Protein AF-A0A5T9L205-F1 (afdb_monomer)

Radius of gyration: 16.31 Å; Cα contacts (8 Å, |Δi|>4): 224; chains: 1; bounding box: 33×30×45 Å

Structure (mmCIF, N/CA/C/O backbone):
data_AF-A0A5T9L205-F1
#
_entry.id   AF-A0A5T9L205-F1
#
loop_
_atom_site.group_PDB
_atom_site.id
_atom_site.type_symbol
_atom_site.label_atom_id
_atom_site.label_alt_id
_atom_site.label_comp_id
_atom_site.label_asym_id
_atom_site.label_entity_id
_atom_site.label_seq_id
_atom_site.pdbx_PDB_ins_code
_atom_site.Cartn_x
_atom_site.Cartn_y
_atom_site.Cartn_z
_atom_site.occupancy
_atom_site.B_iso_or_equiv
_atom_site.auth_seq_id
_atom_site.auth_comp_id
_atom_site.auth_asym_id
_atom_site.auth_atom_id
_atom_site.pdbx_PDB_model_num
ATOM 1 N N . MET A 1 1 ? -19.510 1.611 5.833 1.00 77.81 1 MET A N 1
ATOM 2 C CA . MET A 1 1 ? -19.051 0.731 4.725 1.00 77.81 1 MET A CA 1
ATOM 3 C C . MET A 1 1 ? -17.568 0.470 4.930 1.00 77.81 1 MET A C 1
ATOM 5 O O . MET A 1 1 ? -16.893 1.410 5.336 1.00 77.81 1 MET A O 1
ATOM 9 N N . LYS A 1 2 ? -17.066 -0.758 4.734 1.00 90.94 2 LYS A N 1
ATOM 10 C CA . LYS A 1 2 ? -15.633 -1.040 4.953 1.00 90.94 2 LYS A CA 1
ATOM 11 C C . LYS A 1 2 ? -14.796 -0.377 3.862 1.00 90.94 2 LYS A C 1
ATOM 13 O O . LYS A 1 2 ? -15.313 -0.126 2.775 1.00 90.94 2 LYS A O 1
ATOM 18 N N . ARG A 1 3 ? -13.530 -0.070 4.126 1.00 91.56 3 ARG A N 1
ATOM 19 C CA . ARG A 1 3 ? -12.650 0.626 3.172 1.00 91.56 3 ARG A CA 1
ATOM 20 C C . ARG A 1 3 ? -11.502 -0.265 2.727 1.00 91.56 3 ARG A C 1
ATOM 22 O O . ARG A 1 3 ? -10.792 -0.832 3.551 1.00 91.56 3 ARG A O 1
ATOM 29 N N . GLY A 1 4 ? -11.316 -0.369 1.417 1.00 95.19 4 GLY A N 1
ATOM 30 C CA . GLY A 1 4 ? -10.239 -1.130 0.799 1.00 95.19 4 GLY A CA 1
ATOM 31 C C . GLY A 1 4 ? -9.375 -0.243 -0.093 1.00 95.19 4 GLY A C 1
ATOM 32 O O . GLY A 1 4 ? -9.890 0.658 -0.753 1.00 95.19 4 GLY A O 1
ATOM 33 N N . VAL A 1 5 ? -8.068 -0.481 -0.119 1.00 95.31 5 VAL A N 1
ATOM 34 C CA . VAL A 1 5 ? -7.142 0.190 -1.041 1.00 95.31 5 VAL A CA 1
ATOM 35 C C . VAL A 1 5 ? -6.366 -0.828 -1.853 1.00 95.31 5 VAL A C 1
ATOM 37 O O . VAL A 1 5 ? -5.884 -1.827 -1.319 1.00 95.31 5 VAL A O 1
ATOM 40 N N . VAL A 1 6 ? -6.223 -0.548 -3.146 1.00 96.19 6 VAL A N 1
ATOM 41 C CA . VAL A 1 6 ? -5.261 -1.219 -4.019 1.00 96.19 6 VAL A CA 1
ATOM 42 C C . VAL A 1 6 ? -4.144 -0.231 -4.332 1.00 96.19 6 VAL A C 1
ATOM 44 O O . VAL A 1 6 ? -4.345 0.710 -5.099 1.00 96.19 6 VAL A O 1
ATOM 47 N N . ALA A 1 7 ? -2.971 -0.423 -3.734 1.00 94.31 7 ALA A N 1
ATOM 48 C CA . ALA A 1 7 ? -1.839 0.491 -3.862 1.00 94.31 7 ALA A CA 1
ATOM 49 C C . ALA A 1 7 ? -0.714 -0.095 -4.728 1.00 94.31 7 ALA A C 1
ATOM 51 O O . ALA A 1 7 ? -0.459 -1.300 -4.715 1.00 94.31 7 ALA A O 1
ATOM 52 N N . SER A 1 8 ? -0.016 0.759 -5.478 1.00 92.25 8 SER A N 1
ATOM 53 C CA . SER A 1 8 ? 1.208 0.363 -6.182 1.00 92.25 8 SER A CA 1
ATOM 54 C C . SER A 1 8 ? 2.375 0.269 -5.188 1.00 92.25 8 SER A C 1
ATOM 56 O O . SER A 1 8 ? 2.496 1.138 -4.327 1.00 92.25 8 SER A O 1
ATOM 58 N N . PRO A 1 9 ? 3.278 -0.723 -5.306 1.00 93.00 9 PRO A N 1
ATOM 59 C CA . PRO A 1 9 ? 4.441 -0.830 -4.421 1.00 93.00 9 PRO A CA 1
ATOM 60 C C . PRO A 1 9 ? 5.511 0.232 -4.713 1.00 93.00 9 PRO A C 1
ATOM 62 O O . PRO A 1 9 ? 6.331 0.539 -3.847 1.00 93.00 9 PRO A O 1
ATOM 65 N N . ILE A 1 10 ? 5.518 0.770 -5.937 1.00 90.38 10 ILE A N 1
ATOM 66 C CA . ILE A 1 10 ? 6.511 1.716 -6.441 1.00 90.38 10 ILE A CA 1
ATOM 67 C C . ILE A 1 10 ? 5.873 2.795 -7.313 1.00 90.38 10 ILE A C 1
ATOM 69 O O . ILE A 1 10 ? 4.838 2.570 -7.941 1.00 90.38 10 ILE A O 1
ATOM 73 N N . ASN A 1 11 ? 6.540 3.944 -7.379 1.00 87.88 11 ASN A N 1
ATOM 74 C CA . ASN A 1 11 ? 6.295 4.972 -8.380 1.00 87.88 11 ASN A CA 1
ATOM 75 C C . ASN A 1 11 ? 7.052 4.612 -9.665 1.00 87.88 11 ASN A C 1
ATOM 77 O O . ASN A 1 11 ? 8.269 4.391 -9.637 1.00 87.88 11 ASN A O 1
ATOM 81 N N . ILE A 1 12 ? 6.323 4.548 -10.777 1.00 85.62 12 ILE A N 1
ATOM 82 C CA . ILE A 1 12 ? 6.848 4.174 -12.085 1.00 85.62 12 ILE A CA 1
ATOM 83 C C . ILE A 1 12 ? 6.807 5.393 -13.000 1.00 85.62 12 ILE A C 1
ATOM 85 O O . ILE A 1 12 ? 5.754 5.986 -13.214 1.00 85.62 12 ILE A O 1
ATOM 89 N N . GLN A 1 13 ? 7.945 5.720 -13.607 1.00 84.50 13 GLN A N 1
ATOM 90 C CA . GLN A 1 13 ? 8.037 6.766 -14.615 1.00 84.50 13 GLN A CA 1
ATOM 91 C C . GLN A 1 13 ? 8.566 6.193 -15.928 1.00 84.50 13 GLN A C 1
ATOM 93 O O . GLN A 1 13 ? 9.656 5.620 -15.970 1.00 84.50 13 GLN A O 1
ATOM 98 N N . LEU A 1 14 ? 7.803 6.384 -17.004 1.00 81.94 14 LEU A N 1
ATOM 99 C CA . LEU A 1 14 ? 8.244 6.070 -18.361 1.00 81.94 14 LEU A CA 1
ATOM 100 C C . LEU A 1 14 ? 9.388 7.001 -18.776 1.00 81.94 14 LEU A C 1
ATOM 102 O O . LEU A 1 14 ? 9.370 8.196 -18.475 1.00 81.94 14 LEU A O 1
ATOM 106 N N . ILE A 1 15 ? 10.381 6.443 -19.463 1.00 83.88 15 ILE A N 1
ATOM 107 C CA . ILE A 1 15 ? 11.491 7.202 -20.040 1.00 83.88 15 ILE A CA 1
ATOM 108 C C . ILE A 1 15 ? 11.176 7.427 -21.522 1.00 83.88 15 ILE A C 1
ATOM 110 O O . ILE A 1 15 ? 10.822 6.485 -22.226 1.00 83.88 15 ILE A O 1
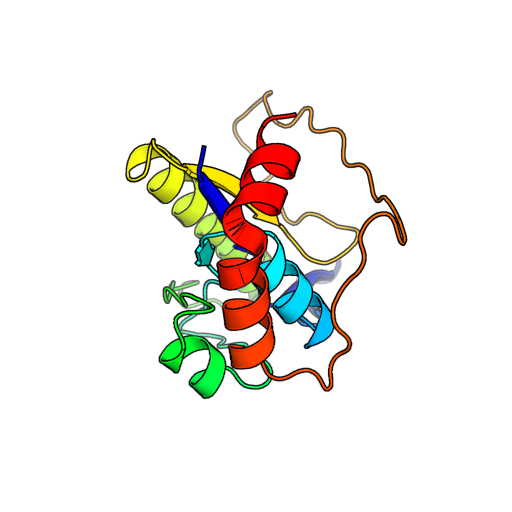ATOM 114 N N . GLU A 1 16 ? 11.318 8.663 -22.009 1.00 78.06 16 GLU A N 1
ATOM 115 C CA . GLU A 1 16 ? 10.989 9.036 -23.398 1.00 78.06 16 GLU A CA 1
ATOM 116 C C . GLU A 1 16 ? 11.748 8.206 -24.446 1.00 78.06 16 GLU A C 1
ATOM 118 O O . GLU A 1 16 ? 11.220 7.907 -25.512 1.00 78.06 16 GLU A O 1
ATOM 123 N N . THR A 1 17 ? 12.974 7.786 -24.128 1.00 80.00 17 THR A N 1
ATOM 124 C CA . THR A 1 17 ? 13.824 6.955 -24.994 1.00 80.00 17 THR A CA 1
ATOM 125 C C . THR A 1 17 ? 13.491 5.459 -24.942 1.00 80.00 17 THR A C 1
ATOM 127 O O . THR A 1 17 ? 14.202 4.663 -25.550 1.00 80.00 17 THR A O 1
ATOM 130 N N . GLY A 1 18 ? 12.445 5.066 -24.212 1.00 76.94 18 GLY A N 1
ATOM 131 C CA . GLY A 1 18 ? 12.066 3.676 -23.968 1.00 76.94 18 GLY A CA 1
ATOM 132 C C . GLY A 1 18 ? 12.478 3.173 -22.581 1.00 76.94 18 GLY A C 1
ATOM 133 O O . GLY A 1 18 ? 13.437 3.655 -21.976 1.00 76.94 18 GLY A O 1
ATOM 134 N N . GLY A 1 19 ? 11.727 2.189 -22.080 1.00 82.50 19 GLY A N 1
ATOM 135 C CA . GLY A 1 19 ? 11.887 1.628 -20.739 1.00 82.50 19 GLY A CA 1
ATOM 136 C C . GLY A 1 19 ? 11.236 2.471 -19.638 1.00 82.50 19 GLY A C 1
ATOM 137 O O . GLY A 1 19 ? 10.431 3.375 -19.884 1.00 82.50 19 GLY A O 1
ATOM 138 N N . PHE A 1 20 ? 11.575 2.156 -18.389 1.00 85.62 20 PHE A N 1
ATOM 139 C CA . PHE A 1 20 ? 11.037 2.838 -17.217 1.00 85.62 20 PHE A CA 1
ATOM 140 C C . PHE A 1 20 ? 12.087 2.995 -16.124 1.00 85.62 20 PHE A C 1
ATOM 142 O O . PHE A 1 20 ? 13.062 2.249 -16.054 1.00 85.62 20 PHE A O 1
ATOM 149 N N . ARG A 1 21 ? 11.855 3.957 -15.234 1.00 87.25 21 ARG A N 1
ATOM 150 C CA . ARG A 1 21 ? 12.591 4.101 -13.980 1.00 87.25 21 ARG A CA 1
ATOM 151 C C . ARG A 1 21 ? 11.637 4.094 -12.801 1.00 87.25 21 ARG A C 1
ATOM 153 O O . ARG A 1 21 ? 10.488 4.518 -12.909 1.00 87.25 21 ARG A O 1
ATOM 160 N N . THR A 1 22 ? 12.149 3.660 -11.660 1.00 86.94 22 THR A N 1
ATOM 161 C CA . THR A 1 22 ? 11.452 3.747 -10.379 1.00 86.94 22 THR A CA 1
ATOM 162 C C . THR A 1 22 ? 11.969 4.960 -9.619 1.00 86.94 22 THR A C 1
ATOM 164 O O . THR A 1 22 ? 13.178 5.082 -9.423 1.00 86.94 22 THR A O 1
ATOM 167 N N . THR A 1 23 ? 11.090 5.859 -9.193 1.00 82.94 23 THR A N 1
ATOM 168 C CA . THR A 1 23 ? 11.483 7.092 -8.477 1.00 82.94 23 THR A CA 1
ATOM 169 C C . THR A 1 23 ? 11.294 6.993 -6.962 1.00 82.94 23 THR A C 1
ATOM 171 O O . THR A 1 23 ? 11.688 7.900 -6.236 1.00 82.94 23 THR A O 1
ATOM 174 N N . GLY A 1 24 ? 10.730 5.887 -6.474 1.00 86.19 24 GLY A N 1
ATOM 175 C CA . GLY A 1 24 ? 10.538 5.607 -5.055 1.00 86.19 24 GLY A CA 1
ATOM 176 C C . GLY A 1 24 ? 9.611 4.413 -4.835 1.00 86.19 24 GLY A C 1
ATOM 177 O O . GLY A 1 24 ? 8.890 4.002 -5.746 1.00 86.19 24 GLY A O 1
ATOM 178 N N . GLY A 1 25 ? 9.649 3.854 -3.629 1.00 89.25 25 GLY A N 1
ATOM 179 C CA . GLY A 1 25 ? 8.724 2.824 -3.154 1.00 89.25 25 GLY A CA 1
ATOM 180 C C . GLY A 1 25 ? 7.885 3.330 -1.988 1.00 89.25 25 GLY A C 1
ATOM 181 O O . GLY A 1 25 ? 8.133 4.426 -1.484 1.00 89.25 25 GLY A O 1
ATOM 182 N N . LEU A 1 26 ? 6.927 2.519 -1.540 1.00 91.88 26 LEU A N 1
ATOM 183 C CA . LEU A 1 26 ? 6.204 2.798 -0.298 1.00 91.88 26 LEU A CA 1
ATOM 184 C C . LEU A 1 26 ? 7.176 2.881 0.879 1.00 91.88 26 LEU A C 1
ATOM 186 O O . LEU A 1 26 ? 7.896 1.926 1.183 1.00 91.88 26 LEU A O 1
ATOM 190 N N . SER A 1 27 ? 7.170 4.024 1.554 1.00 91.75 27 SER A N 1
ATOM 191 C CA . SER A 1 27 ? 7.852 4.192 2.827 1.00 91.75 27 SER A CA 1
ATOM 192 C C . SER A 1 27 ? 7.097 3.459 3.938 1.00 91.75 27 SER A C 1
ATOM 194 O O . SER A 1 27 ? 5.923 3.103 3.811 1.00 91.75 27 SER A O 1
ATOM 196 N N . ARG A 1 28 ? 7.756 3.269 5.086 1.00 92.88 28 ARG A N 1
ATOM 197 C CA . ARG A 1 28 ? 7.085 2.728 6.275 1.00 92.88 28 ARG A CA 1
ATOM 198 C C . ARG A 1 28 ? 5.935 3.629 6.736 1.00 92.88 28 ARG A C 1
ATOM 200 O O . ARG A 1 28 ? 4.908 3.115 7.156 1.00 92.88 28 ARG A O 1
ATOM 207 N N . THR A 1 29 ? 6.069 4.945 6.582 1.00 92.50 29 THR A N 1
ATOM 208 C CA . THR A 1 29 ? 5.002 5.910 6.880 1.00 92.50 29 THR A CA 1
ATOM 209 C C . THR A 1 29 ? 3.797 5.729 5.953 1.00 92.50 29 THR A C 1
ATOM 211 O O . THR A 1 29 ? 2.668 5.747 6.434 1.00 92.50 29 THR A O 1
ATOM 214 N N . ASP A 1 30 ? 4.008 5.468 4.657 1.00 92.12 30 ASP A N 1
ATOM 215 C CA . ASP A 1 30 ? 2.905 5.185 3.719 1.00 92.12 30 ASP A CA 1
ATOM 216 C C . ASP A 1 30 ? 2.167 3.897 4.100 1.00 92.12 30 ASP A C 1
ATOM 218 O O . ASP A 1 30 ? 0.941 3.827 4.061 1.00 92.12 30 ASP A O 1
ATOM 222 N N . ILE A 1 31 ? 2.911 2.873 4.524 1.00 94.75 31 ILE A N 1
ATOM 223 C CA . ILE A 1 31 ? 2.326 1.618 5.004 1.00 94.75 31 ILE A CA 1
ATOM 224 C C . ILE A 1 31 ? 1.532 1.857 6.293 1.00 94.75 31 ILE A C 1
ATOM 226 O O . ILE A 1 31 ? 0.407 1.375 6.407 1.00 94.75 31 ILE A O 1
ATOM 230 N N . ASN A 1 32 ? 2.068 2.628 7.242 1.00 95.12 32 ASN A N 1
ATOM 231 C CA . ASN A 1 32 ? 1.377 2.981 8.485 1.00 95.12 32 ASN A CA 1
ATOM 232 C C . ASN A 1 32 ? 0.087 3.763 8.214 1.00 95.12 32 ASN A C 1
ATOM 234 O O . ASN A 1 32 ? -0.941 3.495 8.835 1.00 95.12 32 ASN A O 1
ATOM 238 N N . TYR A 1 33 ? 0.123 4.682 7.247 1.00 93.56 33 TYR A N 1
ATOM 239 C CA . TYR A 1 33 ? -1.053 5.390 6.755 1.00 93.56 33 TYR A CA 1
ATOM 240 C C . TYR A 1 33 ? -2.112 4.413 6.233 1.00 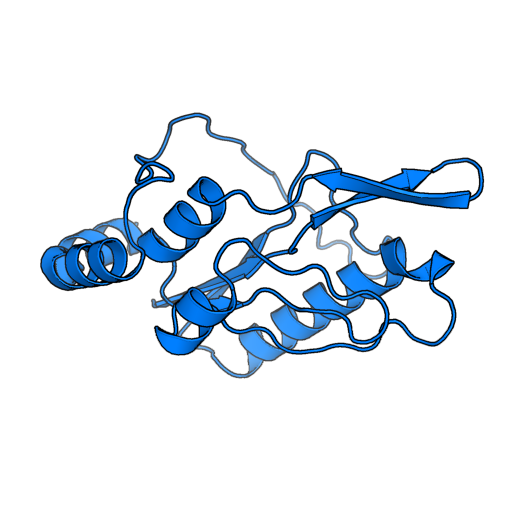93.56 33 TYR A C 1
ATOM 242 O O . TYR A 1 33 ? -3.256 4.444 6.692 1.00 93.56 33 TYR A O 1
ATOM 250 N N . TYR A 1 34 ? -1.730 3.486 5.350 1.00 94.25 34 TYR A N 1
ATOM 251 C CA . TYR A 1 34 ? -2.654 2.462 4.863 1.00 94.25 34 TYR A CA 1
ATOM 252 C C . TYR A 1 34 ? -3.224 1.595 5.986 1.00 94.25 34 TYR A C 1
ATOM 254 O O . TYR A 1 34 ? -4.429 1.349 6.029 1.00 94.25 34 TYR A O 1
ATOM 262 N N . SER A 1 35 ? -2.371 1.193 6.923 1.00 94.69 35 SER A N 1
ATOM 263 C CA . SER A 1 35 ? -2.729 0.324 8.048 1.00 94.69 35 SER A CA 1
ATOM 264 C C . SER A 1 35 ? -3.754 0.976 8.977 1.00 94.69 35 SER A C 1
ATOM 266 O O . SER A 1 35 ? -4.644 0.304 9.498 1.00 94.69 35 SER A O 1
ATOM 268 N N . LEU A 1 36 ? -3.645 2.292 9.179 1.00 95.12 36 LEU A N 1
ATOM 269 C CA . LEU A 1 36 ? -4.522 3.032 10.078 1.00 95.12 36 LEU A CA 1
ATOM 270 C C . LEU A 1 36 ? -5.897 3.306 9.454 1.00 95.12 36 LEU A C 1
ATOM 272 O O . LEU A 1 36 ? -6.919 3.156 10.124 1.00 95.12 36 LEU A O 1
ATOM 276 N N . TYR A 1 37 ? -5.936 3.697 8.178 1.00 93.06 37 TYR A N 1
ATOM 277 C CA . TYR A 1 37 ? -7.147 4.252 7.560 1.00 93.06 37 TYR A CA 1
ATOM 278 C C . TYR A 1 37 ? -7.931 3.282 6.671 1.00 93.06 37 TYR A C 1
ATOM 280 O O . TYR A 1 37 ? -9.100 3.540 6.384 1.00 93.06 37 TYR A O 1
ATOM 288 N N . TRP A 1 38 ? -7.346 2.152 6.267 1.00 94.44 38 TRP A N 1
ATOM 289 C CA . TRP A 1 38 ? -8.037 1.144 5.461 1.00 94.44 38 TRP A CA 1
ATOM 290 C C . TRP A 1 38 ? -8.221 -0.155 6.218 1.00 94.44 38 TRP A C 1
ATOM 292 O O . TRP A 1 38 ? -7.385 -0.565 7.017 1.00 94.44 38 TRP A O 1
ATOM 302 N N . ASP A 1 39 ? -9.357 -0.801 5.983 1.00 94.81 39 ASP A N 1
ATOM 303 C CA . ASP A 1 39 ? -9.691 -2.102 6.563 1.00 94.81 39 ASP A CA 1
ATOM 304 C C . ASP A 1 39 ? -9.049 -3.246 5.787 1.00 94.81 39 ASP A C 1
ATOM 306 O O . ASP A 1 39 ? -8.852 -4.325 6.337 1.00 94.81 39 ASP A O 1
ATOM 310 N N . LYS A 1 40 ? -8.727 -3.015 4.511 1.00 96.50 40 LYS A N 1
ATOM 311 C CA . LYS A 1 40 ? -8.008 -3.969 3.676 1.00 96.50 40 LYS A CA 1
ATOM 312 C C . LYS A 1 40 ? -7.032 -3.251 2.751 1.00 96.50 40 LYS A C 1
ATOM 314 O O . LYS A 1 40 ? -7.414 -2.323 2.038 1.00 96.50 40 LYS A O 1
ATOM 319 N N . VAL A 1 41 ? -5.780 -3.698 2.756 1.00 97.81 41 VAL A N 1
ATOM 320 C CA . VAL A 1 41 ? -4.690 -3.107 1.975 1.00 97.81 41 VAL A CA 1
ATOM 321 C C . VAL A 1 41 ? -4.145 -4.163 1.024 1.00 97.81 41 VAL A C 1
ATOM 323 O O . VAL A 1 41 ? -3.605 -5.179 1.451 1.00 97.81 41 VAL A O 1
ATOM 326 N N . VAL A 1 42 ? -4.286 -3.934 -0.277 1.00 98.19 42 VAL A N 1
ATOM 327 C CA . VAL A 1 42 ? -3.805 -4.842 -1.323 1.00 98.19 42 VAL A CA 1
ATOM 328 C C . VAL A 1 42 ? -2.685 -4.148 -2.084 1.00 98.19 42 VAL A C 1
ATOM 330 O O . VAL A 1 42 ? -2.895 -3.094 -2.680 1.00 98.19 42 VAL A O 1
ATOM 333 N N . ILE A 1 43 ? -1.489 -4.734 -2.076 1.00 97.25 43 ILE A N 1
ATOM 334 C CA . ILE A 1 43 ? -0.314 -4.191 -2.768 1.00 97.25 43 ILE A CA 1
ATOM 335 C C . ILE A 1 43 ? 0.225 -5.271 -3.703 1.00 97.25 43 ILE A C 1
ATOM 337 O O . ILE A 1 43 ? 1.038 -6.097 -3.282 1.00 97.25 43 ILE A O 1
ATOM 341 N N . PRO A 1 44 ? -0.207 -5.312 -4.973 1.00 96.31 44 PRO A N 1
ATOM 342 C CA . PRO A 1 44 ? 0.208 -6.366 -5.886 1.00 96.31 44 PRO A CA 1
ATOM 343 C C . PRO A 1 44 ? 1.733 -6.442 -6.027 1.00 96.31 44 PRO A C 1
ATOM 345 O O . PRO A 1 44 ? 2.431 -5.425 -6.063 1.00 96.31 44 PRO A O 1
ATOM 348 N N . GLY A 1 45 ? 2.253 -7.662 -6.094 1.00 95.06 45 GLY A N 1
ATOM 349 C CA . GLY A 1 45 ? 3.623 -7.944 -6.511 1.00 95.06 45 GLY A CA 1
ATOM 350 C C . GLY A 1 45 ? 3.630 -8.439 -7.951 1.00 95.06 45 GLY A C 1
ATOM 351 O O . GLY A 1 45 ? 2.626 -8.964 -8.426 1.00 95.06 45 GLY A O 1
ATOM 352 N N . SER A 1 46 ? 4.754 -8.303 -8.651 1.00 93.38 46 SER A N 1
ATOM 353 C CA . SER A 1 46 ? 4.922 -8.969 -9.944 1.00 93.38 46 SER A CA 1
ATOM 354 C C . SER A 1 46 ? 5.861 -10.161 -9.821 1.00 93.38 46 SER A C 1
ATOM 356 O O . SER A 1 46 ? 6.805 -10.130 -9.028 1.00 93.38 46 SER A O 1
ATOM 358 N N . LYS A 1 47 ? 5.597 -11.213 -10.595 1.00 92.50 47 LYS A N 1
ATOM 359 C CA . LYS A 1 47 ? 6.414 -12.427 -10.609 1.00 92.50 47 LYS A CA 1
ATOM 360 C C . LYS A 1 47 ? 7.803 -12.167 -11.192 1.00 92.50 47 LYS A C 1
ATOM 362 O O . LYS A 1 47 ? 8.786 -12.694 -10.686 1.00 92.50 47 LYS A O 1
ATOM 367 N N . GLU A 1 48 ? 7.872 -11.387 -12.266 1.00 91.62 48 GLU A N 1
ATOM 368 C CA . GLU A 1 48 ? 9.103 -11.150 -13.020 1.00 91.62 48 GLU A CA 1
ATOM 369 C C . GLU A 1 48 ? 9.983 -10.070 -12.378 1.00 91.62 48 GLU A C 1
ATOM 371 O O . GLU A 1 48 ? 11.207 -10.174 -12.416 1.00 91.62 48 GLU A O 1
ATOM 376 N N . ILE A 1 49 ? 9.373 -9.053 -11.757 1.00 90.06 49 ILE A N 1
ATOM 377 C CA . ILE A 1 49 ? 10.072 -7.960 -11.068 1.00 90.06 49 ILE A CA 1
ATOM 378 C C . ILE A 1 49 ? 9.410 -7.714 -9.705 1.00 90.06 49 ILE A C 1
ATOM 380 O O . ILE A 1 49 ? 8.442 -6.956 -9.572 1.00 90.06 49 ILE A O 1
ATOM 384 N N . TYR A 1 50 ? 9.913 -8.385 -8.672 1.00 92.62 50 TYR A N 1
ATOM 385 C CA . TYR A 1 50 ? 9.318 -8.317 -7.342 1.00 92.62 50 TYR A CA 1
ATOM 386 C C . TYR A 1 50 ? 9.910 -7.176 -6.506 1.00 92.62 50 TYR A C 1
ATOM 388 O O . TYR A 1 50 ? 11.029 -7.263 -6.001 1.00 92.62 50 TYR A O 1
ATOM 396 N N . PHE A 1 51 ? 9.138 -6.104 -6.325 1.00 92.38 51 PHE A N 1
ATOM 397 C CA . PHE A 1 51 ? 9.504 -4.999 -5.439 1.00 92.38 51 PHE A CA 1
ATOM 398 C C . PHE A 1 51 ? 9.078 -5.304 -4.006 1.00 92.38 51 PHE A C 1
ATOM 400 O O . PHE A 1 51 ? 7.896 -5.181 -3.672 1.00 92.38 51 PHE A O 1
ATOM 407 N N . LYS A 1 52 ? 10.040 -5.718 -3.175 1.00 93.44 52 LYS A N 1
ATOM 408 C CA . LYS A 1 52 ? 9.817 -6.038 -1.761 1.00 93.44 52 LYS A CA 1
ATOM 409 C C . LYS A 1 52 ? 9.543 -4.776 -0.939 1.00 93.44 52 LYS A C 1
ATOM 411 O O . LYS A 1 52 ? 10.248 -3.778 -1.082 1.00 93.44 52 LYS A O 1
ATOM 416 N N . LEU A 1 53 ? 8.547 -4.840 -0.058 1.00 94.19 53 LEU A N 1
ATOM 417 C CA . LEU A 1 53 ? 8.230 -3.758 0.878 1.00 94.19 53 LEU A CA 1
ATOM 418 C C . LEU A 1 53 ? 9.098 -3.820 2.144 1.00 94.19 53 LEU A C 1
ATOM 420 O O . LEU A 1 53 ? 9.566 -4.884 2.562 1.00 94.19 53 LEU A O 1
ATOM 424 N N . ALA A 1 54 ? 9.274 -2.677 2.806 1.00 91.56 54 ALA A N 1
ATOM 425 C CA . ALA A 1 54 ? 9.946 -2.622 4.101 1.00 91.56 54 ALA A CA 1
ATOM 426 C C . ALA A 1 54 ? 9.133 -3.381 5.171 1.00 91.56 54 ALA A C 1
ATOM 428 O O . ALA A 1 54 ? 8.004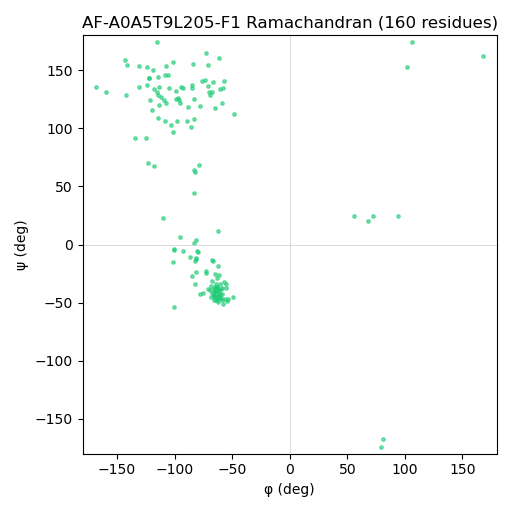 -3.006 5.488 1.00 91.56 54 ALA A O 1
ATOM 429 N N . GLY A 1 55 ? 9.715 -4.445 5.735 1.00 93.38 55 GLY A N 1
ATOM 430 C CA . GLY A 1 55 ? 9.043 -5.299 6.723 1.00 93.38 55 GLY A CA 1
ATOM 431 C C . GLY A 1 55 ? 7.946 -6.197 6.138 1.00 93.38 55 GLY A C 1
ATOM 432 O O . GLY A 1 55 ? 7.038 -6.586 6.859 1.00 93.38 55 GLY A O 1
ATOM 433 N N . GLU A 1 56 ? 8.003 -6.518 4.842 1.00 95.94 56 GLU A N 1
ATOM 434 C CA . GLU A 1 56 ? 6.946 -7.257 4.133 1.00 95.94 56 GLU A CA 1
ATOM 435 C C . GLU A 1 56 ? 6.475 -8.544 4.832 1.00 95.94 56 GLU A C 1
ATOM 437 O O . GLU A 1 56 ? 5.273 -8.750 4.950 1.00 95.94 56 GLU A O 1
ATOM 442 N N . GLU A 1 57 ? 7.390 -9.380 5.332 1.00 96.94 57 GLU A N 1
ATOM 443 C CA . GLU A 1 57 ? 7.035 -10.654 5.988 1.00 96.94 57 GLU A CA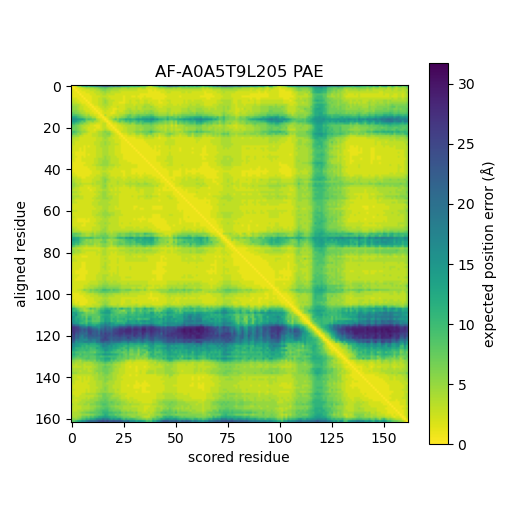 1
ATOM 444 C C . GLU A 1 57 ? 6.206 -10.438 7.264 1.00 96.94 57 GLU A C 1
ATOM 446 O O . GLU A 1 57 ? 5.261 -11.169 7.556 1.00 96.94 57 GLU A O 1
ATOM 451 N N . GLU A 1 58 ? 6.545 -9.400 8.028 1.00 96.88 58 GLU A N 1
ATOM 452 C CA . GLU A 1 58 ? 5.822 -9.013 9.238 1.00 96.88 58 GLU A CA 1
ATOM 453 C C . GLU A 1 58 ? 4.437 -8.475 8.876 1.00 96.88 58 GLU A C 1
ATOM 455 O O . GLU A 1 58 ? 3.437 -8.897 9.448 1.00 96.88 58 GLU A O 1
ATOM 460 N N . LEU A 1 59 ? 4.359 -7.606 7.867 1.00 97.38 59 LEU A N 1
ATOM 461 C CA . LEU A 1 59 ? 3.093 -7.038 7.402 1.00 97.38 59 LEU A CA 1
ATOM 462 C C . LEU A 1 59 ? 2.146 -8.119 6.864 1.00 97.38 59 LEU A C 1
ATOM 464 O O . LEU A 1 59 ? 0.946 -8.068 7.126 1.00 97.38 59 LEU A O 1
ATOM 468 N N . LEU A 1 60 ? 2.686 -9.106 6.145 1.00 97.62 60 LEU A N 1
ATOM 469 C CA . LEU A 1 60 ? 1.945 -10.275 5.675 1.00 97.62 60 LEU A CA 1
ATOM 470 C C . LEU A 1 60 ? 1.483 -11.156 6.839 1.00 97.62 60 LEU A C 1
ATOM 472 O O . LEU A 1 60 ? 0.316 -11.537 6.885 1.00 97.62 60 LEU A O 1
ATOM 476 N N . SER A 1 61 ? 2.370 -11.468 7.789 1.00 97.69 61 SER A N 1
ATOM 477 C CA . SER A 1 61 ? 2.030 -12.354 8.912 1.00 97.69 61 SER A CA 1
ATOM 478 C C . SER A 1 61 ? 1.004 -11.742 9.869 1.00 97.69 61 SER A C 1
ATOM 480 O O . SER A 1 61 ? 0.161 -12.463 10.399 1.00 97.69 61 SER A O 1
ATOM 482 N N . LEU A 1 62 ? 1.011 -10.416 10.029 1.00 96.75 62 LEU A N 1
ATOM 483 C CA . LEU A 1 62 ? 0.005 -9.667 10.786 1.00 96.75 62 LEU A CA 1
ATOM 484 C C . LEU A 1 62 ? -1.293 -9.416 9.998 1.00 96.75 62 LEU A C 1
ATOM 486 O O . LEU A 1 62 ? -2.241 -8.870 10.557 1.00 96.75 62 LEU A O 1
ATOM 490 N N . GLY A 1 63 ? -1.350 -9.774 8.710 1.00 96.62 63 GLY A N 1
ATOM 491 C CA . GLY A 1 63 ? -2.512 -9.521 7.853 1.00 96.62 63 GLY A CA 1
ATOM 492 C C . GLY A 1 63 ? -2.757 -8.038 7.558 1.00 96.62 63 GLY A C 1
ATOM 493 O O . GLY A 1 63 ? -3.864 -7.664 7.179 1.00 96.62 63 GLY A O 1
ATOM 494 N N . VAL A 1 64 ? -1.737 -7.189 7.728 1.00 96.69 64 VAL A N 1
ATOM 495 C CA . VAL A 1 64 ? -1.807 -5.753 7.417 1.00 96.69 64 VAL A CA 1
ATOM 496 C C . VAL A 1 64 ? -1.976 -5.542 5.915 1.00 96.69 64 VAL A C 1
ATOM 498 O O . VAL A 1 64 ? -2.706 -4.647 5.496 1.00 96.69 64 VAL A O 1
ATOM 501 N N . ILE A 1 65 ? -1.300 -6.364 5.107 1.00 97.88 65 ILE A N 1
ATOM 502 C CA . ILE A 1 65 ? -1.319 -6.280 3.645 1.00 97.88 65 ILE A CA 1
ATOM 503 C C . ILE A 1 65 ? -1.595 -7.640 3.003 1.00 97.88 65 ILE A C 1
ATOM 505 O O . ILE A 1 65 ? -1.215 -8.684 3.529 1.00 97.88 65 ILE A O 1
ATOM 509 N N . GLU A 1 66 ? -2.156 -7.611 1.798 1.00 98.00 66 GLU A N 1
ATOM 510 C CA . GLU A 1 66 ? -2.222 -8.744 0.877 1.00 98.00 66 GLU A CA 1
ATOM 511 C C . GLU A 1 66 ? -1.360 -8.460 -0.363 1.00 98.00 66 GLU A C 1
ATOM 513 O O . GLU A 1 66 ? -1.403 -7.365 -0.932 1.00 98.00 66 GLU A O 1
ATOM 518 N N . ARG A 1 67 ? -0.574 -9.454 -0.799 1.00 97.06 67 ARG A N 1
ATOM 519 C CA . ARG A 1 67 ? 0.387 -9.344 -1.914 1.00 97.06 67 ARG A CA 1
ATOM 520 C C . ARG A 1 67 ? 0.025 -10.306 -3.060 1.00 97.06 67 ARG A C 1
ATOM 522 O O . ARG A 1 67 ? 0.756 -11.271 -3.287 1.00 97.06 67 ARG A O 1
ATOM 529 N N . PRO A 1 68 ? -1.096 -10.111 -3.784 1.00 97.25 68 PRO A N 1
ATOM 530 C CA . PRO A 1 68 ? -1.392 -10.942 -4.948 1.00 97.25 68 PRO A CA 1
ATOM 531 C C . PRO A 1 68 ? -0.276 -10.795 -5.988 1.00 97.25 68 PRO A C 1
ATOM 533 O O . PRO A 1 68 ? 0.170 -9.683 -6.277 1.00 97.25 68 PRO A O 1
ATOM 536 N N . ILE A 1 69 ? 0.183 -11.921 -6.535 1.00 96.19 69 ILE A N 1
ATOM 537 C CA . ILE A 1 69 ? 1.257 -11.947 -7.529 1.00 96.19 69 ILE A CA 1
ATOM 538 C C . ILE A 1 69 ? 0.652 -11.970 -8.926 1.00 96.19 69 ILE A C 1
ATOM 540 O O . ILE A 1 69 ? -0.083 -12.893 -9.275 1.00 96.19 69 ILE A O 1
ATOM 544 N N . VAL A 1 70 ? 0.999 -10.973 -9.734 1.00 94.12 70 VAL A N 1
ATOM 545 C CA . VAL A 1 70 ? 0.612 -10.882 -11.145 1.00 94.12 70 VAL A CA 1
ATOM 546 C C . VAL A 1 70 ? 1.806 -11.155 -12.047 1.00 94.12 70 VAL A C 1
ATOM 548 O O . VAL A 1 70 ? 2.953 -10.925 -11.667 1.00 94.12 70 VAL A O 1
ATOM 551 N N . SER A 1 71 ? 1.547 -11.641 -13.257 1.00 91.38 71 SER A N 1
ATOM 552 C CA . SER A 1 71 ? 2.577 -11.700 -14.294 1.00 91.38 71 SER A CA 1
ATOM 553 C C . SER A 1 71 ? 2.484 -10.455 -15.167 1.00 91.38 71 SER A C 1
ATOM 555 O O . SER A 1 71 ? 1.392 -10.050 -15.574 1.00 91.38 71 SER A O 1
ATOM 557 N N . ILE A 1 72 ? 3.636 -9.864 -15.464 1.00 87.69 72 ILE A N 1
ATOM 558 C CA . ILE A 1 72 ? 3.771 -8.776 -16.443 1.00 87.69 72 ILE A CA 1
ATOM 559 C C . ILE A 1 72 ? 4.188 -9.289 -17.832 1.00 87.69 72 ILE A C 1
ATOM 561 O O . ILE A 1 72 ? 4.421 -8.497 -18.743 1.00 87.69 72 ILE A O 1
ATOM 565 N N . GLY A 1 73 ? 4.241 -10.613 -18.013 1.00 86.19 73 GLY A N 1
ATOM 566 C CA . GLY A 1 73 ? 4.700 -11.256 -19.239 1.00 86.19 73 GLY A CA 1
ATOM 567 C C . GLY A 1 73 ? 6.224 -11.295 -19.358 1.00 86.19 73 GLY A C 1
ATOM 568 O O . GLY A 1 73 ? 6.958 -10.931 -18.445 1.00 86.19 73 GLY A O 1
ATOM 569 N N . SER A 1 74 ? 6.716 -11.767 -20.502 1.00 80.38 74 SER A N 1
ATOM 570 C CA . SER A 1 74 ? 8.147 -12.019 -20.721 1.00 80.38 74 SER A CA 1
ATOM 571 C C . SER A 1 74 ? 8.970 -10.777 -21.081 1.00 80.38 74 SER A C 1
ATOM 573 O O . SER A 1 74 ? 10.194 -10.859 -21.085 1.00 80.38 74 SER A O 1
ATOM 575 N N . ASN A 1 75 ? 8.329 -9.650 -21.413 1.00 83.62 75 ASN A N 1
ATOM 576 C CA . ASN A 1 75 ? 9.021 -8.410 -21.764 1.00 83.62 75 ASN A CA 1
ATOM 577 C C . ASN A 1 75 ? 8.983 -7.417 -20.594 1.00 83.62 75 ASN A C 1
ATOM 579 O O . ASN A 1 75 ? 7.971 -6.750 -20.373 1.00 83.62 75 ASN A O 1
ATOM 583 N N . SER A 1 76 ? 10.104 -7.293 -19.880 1.00 78.19 76 SER A N 1
ATOM 584 C CA . SER A 1 76 ? 10.259 -6.373 -18.749 1.00 78.19 76 SER A CA 1
ATOM 585 C C . SER A 1 76 ? 10.084 -4.902 -19.122 1.00 78.19 76 SER A C 1
ATOM 587 O O . SER A 1 76 ? 9.662 -4.120 -18.272 1.00 78.19 76 SER A O 1
ATOM 589 N N . ASP A 1 77 ? 10.338 -4.513 -20.374 1.00 77.44 77 ASP A N 1
ATOM 590 C CA . ASP A 1 77 ? 10.184 -3.120 -20.818 1.00 77.44 77 ASP A CA 1
ATOM 591 C C . ASP A 1 77 ? 8.720 -2.669 -20.748 1.00 77.44 77 ASP A C 1
ATOM 593 O O . ASP A 1 77 ? 8.425 -1.492 -20.535 1.00 77.44 77 ASP A O 1
ATOM 597 N N . ASN A 1 78 ? 7.790 -3.626 -20.829 1.00 82.44 78 ASN A N 1
ATOM 598 C CA . ASN A 1 78 ? 6.359 -3.381 -20.708 1.00 82.44 78 ASN A CA 1
ATOM 599 C C . ASN A 1 78 ? 5.877 -3.317 -19.254 1.00 82.44 78 ASN A C 1
ATOM 601 O O . ASN A 1 78 ? 4.675 -3.143 -19.044 1.00 82.44 78 ASN A O 1
ATOM 605 N N . TYR A 1 79 ? 6.752 -3.453 -18.249 1.00 87.38 79 TYR A N 1
ATOM 606 C CA . TYR A 1 79 ? 6.359 -3.425 -16.835 1.00 87.38 79 TYR A CA 1
ATOM 607 C C . TYR A 1 79 ? 5.561 -2.160 -16.501 1.00 87.38 79 TYR A C 1
ATOM 609 O O . TYR A 1 79 ? 4.484 -2.240 -15.914 1.00 87.38 79 TYR A O 1
ATOM 617 N N . ALA A 1 80 ? 6.049 -0.999 -16.942 1.00 84.94 80 ALA A N 1
ATOM 618 C CA . ALA A 1 80 ? 5.440 0.296 -16.648 1.00 84.94 80 ALA A CA 1
ATOM 619 C C . ALA A 1 80 ? 4.062 0.523 -17.271 1.00 84.94 80 ALA A C 1
ATOM 621 O O . ALA A 1 80 ? 3.350 1.434 -16.860 1.00 84.94 80 ALA A O 1
ATOM 622 N N . ILE A 1 81 ? 3.683 -0.313 -18.233 1.00 84.56 81 ILE A N 1
ATOM 623 C CA . ILE A 1 81 ? 2.362 -0.303 -18.855 1.00 84.56 81 ILE A CA 1
ATOM 624 C C . ILE A 1 81 ? 1.517 -1.418 -18.234 1.00 84.56 81 ILE A C 1
ATOM 626 O O . ILE A 1 81 ? 0.436 -1.175 -17.705 1.00 84.56 81 ILE A O 1
ATOM 630 N N . THR A 1 82 ? 2.036 -2.645 -18.242 1.00 88.69 82 THR A N 1
ATOM 631 C CA . THR A 1 82 ? 1.309 -3.865 -17.866 1.00 88.69 82 THR A CA 1
ATOM 632 C C . THR A 1 82 ? 0.995 -3.922 -16.378 1.00 88.69 82 THR A C 1
ATOM 634 O O . THR A 1 82 ? -0.097 -4.343 -16.003 1.00 88.69 82 THR A O 1
ATOM 637 N N . PHE A 1 83 ? 1.913 -3.494 -15.510 1.00 90.69 83 PHE A N 1
ATOM 638 C CA . PHE A 1 83 ? 1.689 -3.555 -14.069 1.00 90.69 83 PHE A CA 1
ATOM 639 C C . PHE A 1 83 ? 0.506 -2.671 -13.626 1.00 90.69 83 PHE A C 1
ATOM 641 O O . PHE A 1 83 ? -0.379 -3.190 -12.943 1.00 90.69 83 PHE A O 1
ATOM 648 N N . PRO A 1 84 ? 0.390 -1.397 -14.054 1.00 88.31 84 PRO A N 1
ATOM 649 C CA . PRO A 1 84 ? -0.812 -0.608 -13.783 1.00 88.31 84 PRO A CA 1
ATOM 650 C C . PRO A 1 84 ? -2.117 -1.208 -14.324 1.00 88.31 84 PRO A C 1
ATOM 652 O O . PRO A 1 84 ? -3.136 -1.157 -13.635 1.00 88.31 84 PRO A O 1
ATOM 655 N N . PHE A 1 85 ? -2.102 -1.832 -15.511 1.00 89.25 85 PHE A N 1
ATOM 656 C CA . PHE A 1 85 ? -3.264 -2.579 -16.016 1.00 89.25 85 PHE A CA 1
ATOM 657 C C . PHE A 1 85 ? -3.661 -3.719 -15.073 1.00 89.25 85 PHE A C 1
ATOM 659 O O . PHE A 1 85 ? -4.839 -3.877 -14.757 1.00 89.25 85 PHE A O 1
ATOM 666 N N . GLN A 1 86 ? -2.687 -4.500 -14.599 1.00 92.00 86 GLN A N 1
ATOM 667 C CA . GLN A 1 86 ? -2.935 -5.596 -13.660 1.00 92.00 86 GLN A CA 1
ATOM 668 C C . GLN A 1 86 ? -3.451 -5.084 -12.309 1.00 92.00 86 GLN A C 1
ATOM 670 O O . GLN A 1 86 ? -4.365 -5.668 -11.730 1.00 92.00 86 GLN A O 1
ATOM 675 N N . GLN A 1 87 ? -2.927 -3.955 -11.827 1.00 92.38 87 GLN A N 1
ATOM 676 C CA . GLN A 1 87 ? -3.426 -3.295 -10.621 1.00 92.38 87 GLN A CA 1
ATOM 677 C C . GLN A 1 87 ? -4.897 -2.873 -10.780 1.00 92.38 87 GLN A C 1
ATOM 679 O O . GLN A 1 87 ? -5.711 -3.136 -9.893 1.00 92.38 87 GLN A O 1
ATOM 684 N N . LEU A 1 88 ? -5.255 -2.263 -11.916 1.00 91.06 88 LEU A N 1
ATOM 685 C CA . LEU A 1 88 ? -6.632 -1.867 -12.228 1.00 91.06 88 LEU A CA 1
ATOM 686 C C . LEU A 1 88 ? -7.563 -3.080 -12.375 1.00 91.06 88 LEU A C 1
ATOM 688 O O . LEU A 1 88 ? -8.723 -3.032 -11.958 1.00 91.06 88 LEU A O 1
ATOM 692 N N . HIS A 1 89 ? -7.058 -4.177 -12.940 1.00 92.25 89 HIS A N 1
ATOM 693 C CA . HIS A 1 89 ? -7.795 -5.432 -13.028 1.00 92.25 89 HIS A CA 1
ATOM 694 C C . HIS A 1 89 ? -8.113 -5.988 -11.633 1.00 92.25 89 HIS A C 1
ATOM 696 O O . HIS A 1 89 ? -9.280 -6.238 -11.340 1.00 92.25 89 HIS A O 1
ATOM 702 N N . ILE A 1 90 ? -7.118 -6.076 -10.740 1.00 95.06 90 ILE A N 1
ATOM 703 C CA . ILE A 1 90 ? -7.316 -6.496 -9.341 1.00 95.06 90 ILE A CA 1
ATOM 704 C C . ILE A 1 90 ? -8.342 -5.604 -8.641 1.00 95.06 90 ILE A C 1
ATOM 706 O O . ILE A 1 90 ? -9.265 -6.109 -8.006 1.00 95.06 90 ILE A O 1
ATOM 710 N N . TYR A 1 91 ? -8.212 -4.284 -8.785 1.00 94.12 91 TYR A N 1
ATOM 711 C CA . TYR A 1 91 ? -9.176 -3.324 -8.248 1.00 94.12 91 TYR A CA 1
ATOM 712 C C . TYR A 1 91 ? -10.607 -3.612 -8.721 1.00 94.12 91 TYR A C 1
ATOM 714 O O . TYR A 1 91 ? -11.526 -3.701 -7.907 1.00 94.12 91 TYR A O 1
ATOM 722 N N . SER A 1 92 ? -10.786 -3.821 -10.027 1.00 92.12 92 SER A N 1
ATOM 723 C CA . SER A 1 92 ? -12.097 -4.083 -10.628 1.00 92.12 92 SER A CA 1
ATOM 724 C C . SER A 1 92 ? -12.708 -5.398 -10.134 1.00 92.12 92 SER A C 1
ATOM 726 O O . SER A 1 92 ? -13.913 -5.470 -9.898 1.00 92.12 92 SER A O 1
ATOM 728 N N . GLU A 1 93 ? -11.897 -6.440 -9.952 1.00 95.25 93 GLU A N 1
ATOM 729 C CA . GLU A 1 93 ? -12.362 -7.732 -9.435 1.00 95.25 93 GLU A CA 1
ATOM 730 C C . GLU A 1 93 ? -12.717 -7.666 -7.944 1.00 95.25 93 GLU A C 1
ATOM 732 O O . GLU A 1 93 ? -13.736 -8.220 -7.524 1.00 95.25 93 GLU A O 1
ATOM 737 N N . LEU A 1 94 ? -11.946 -6.930 -7.140 1.00 95.25 94 LEU A N 1
ATOM 738 C CA . LEU A 1 94 ? -12.261 -6.690 -5.728 1.00 95.25 94 LEU A CA 1
ATOM 739 C C . LEU A 1 94 ? -13.560 -5.894 -5.562 1.00 95.25 94 LEU A C 1
ATOM 741 O O . LEU A 1 94 ? -14.382 -6.231 -4.711 1.00 95.25 94 LEU A O 1
ATOM 745 N N . GLN A 1 95 ? -13.795 -4.898 -6.418 1.00 91.19 95 GLN A N 1
ATOM 746 C CA . GLN A 1 95 ? -15.033 -4.120 -6.410 1.00 91.19 95 GLN A CA 1
ATOM 747 C C . GLN A 1 95 ? -16.269 -4.978 -6.725 1.00 91.19 95 GLN A C 1
ATOM 749 O O . GLN A 1 95 ? -17.330 -4.763 -6.140 1.00 91.19 95 GLN A O 1
ATOM 754 N N . LYS A 1 96 ? -16.145 -5.964 -7.624 1.00 93.12 96 LYS A N 1
ATOM 755 C CA . LYS A 1 96 ? -17.235 -6.898 -7.955 1.00 93.12 96 LYS A CA 1
ATOM 756 C C . LYS A 1 96 ? -17.454 -7.956 -6.874 1.00 93.12 96 LYS A C 1
ATOM 758 O O . LYS A 1 96 ? -18.595 -8.301 -6.586 1.00 93.12 96 LYS A O 1
ATOM 763 N N . SER A 1 97 ? -16.372 -8.504 -6.321 1.00 95.50 97 SER A N 1
ATOM 764 C CA . SER A 1 97 ? -16.422 -9.652 -5.402 1.00 95.50 97 SER A CA 1
ATOM 765 C C . SER A 1 97 ? -16.683 -9.271 -3.943 1.00 95.50 97 SER A C 1
ATOM 767 O O . SER A 1 97 ? -17.244 -10.076 -3.203 1.00 95.50 97 SER A O 1
ATOM 769 N N . MET A 1 98 ? -16.314 -8.057 -3.523 1.00 93.31 98 MET A N 1
ATOM 770 C CA . MET A 1 98 ? -16.440 -7.577 -2.142 1.00 93.31 98 MET A CA 1
ATOM 771 C C . MET A 1 98 ? -17.274 -6.293 -2.095 1.00 93.31 98 MET A C 1
ATOM 773 O O . MET A 1 98 ? -16.759 -5.201 -1.849 1.00 93.31 98 MET A O 1
ATOM 777 N N . SER A 1 99 ? -18.579 -6.420 -2.346 1.00 89.88 99 SER A N 1
ATOM 778 C CA . SER A 1 99 ? -19.499 -5.278 -2.451 1.00 89.88 99 SER A CA 1
ATOM 779 C C . SER A 1 99 ? -19.733 -4.520 -1.135 1.00 89.88 99 SER A C 1
ATOM 781 O O . SER A 1 99 ? -20.302 -3.432 -1.158 1.00 89.88 99 SER A O 1
ATOM 783 N N . ASP A 1 100 ? -19.328 -5.072 0.015 1.00 92.00 100 ASP A N 1
ATOM 784 C CA . ASP A 1 100 ? -19.363 -4.393 1.321 1.00 92.00 100 ASP A CA 1
ATOM 785 C C . ASP A 1 100 ? -18.183 -3.425 1.539 1.00 92.00 100 ASP A C 1
ATOM 787 O O . ASP A 1 100 ? -18.163 -2.686 2.535 1.00 92.00 100 ASP A O 1
ATOM 791 N N . TYR A 1 101 ? -17.223 -3.405 0.606 1.00 92.94 101 TYR A N 1
ATOM 792 C CA . TYR A 1 101 ? -16.062 -2.524 0.619 1.00 92.94 101 TYR A CA 1
ATOM 793 C C . TYR A 1 101 ? -16.189 -1.383 -0.394 1.00 92.94 101 TYR A C 1
ATOM 795 O O . TYR A 1 101 ? -16.486 -1.573 -1.573 1.00 92.94 101 TYR A O 1
ATOM 803 N N . HIS A 1 102 ? -15.853 -0.180 0.061 1.00 91.12 102 HIS A N 1
ATOM 804 C CA . HIS A 1 102 ? -15.487 0.928 -0.801 1.00 91.12 102 HIS A CA 1
ATOM 805 C C . HIS A 1 102 ? -14.014 0.799 -1.184 1.00 91.12 102 HIS A C 1
ATOM 807 O O . HIS A 1 102 ? -13.138 1.003 -0.340 1.00 91.12 102 HIS A O 1
ATOM 813 N N . TRP A 1 103 ? -13.744 0.455 -2.440 1.00 91.88 103 TRP A N 1
ATOM 814 C CA . TRP A 1 103 ? -12.383 0.326 -2.944 1.00 91.88 103 TRP A CA 1
ATOM 815 C C . TRP A 1 103 ? -11.889 1.624 -3.569 1.00 91.88 103 TRP A C 1
ATOM 817 O O . TRP A 1 103 ? -12.559 2.207 -4.425 1.00 91.88 103 TRP A O 1
ATOM 827 N N . VAL A 1 104 ? -10.661 2.004 -3.221 1.00 90.19 104 VAL A N 1
ATOM 828 C CA . VAL A 1 104 ? -9.907 3.077 -3.878 1.00 90.19 104 VAL A CA 1
ATOM 829 C C . VAL A 1 104 ? -8.617 2.538 -4.490 1.00 90.19 104 VAL A C 1
ATOM 831 O O . VAL A 1 104 ? -8.036 1.562 -4.011 1.00 90.19 104 VAL A O 1
ATOM 834 N N . LEU A 1 105 ? -8.171 3.178 -5.565 1.00 89.19 105 LEU A N 1
ATOM 835 C CA . LEU A 1 105 ? -6.929 2.852 -6.251 1.00 89.19 105 LEU A CA 1
ATOM 836 C C . LEU A 1 105 ? -5.906 3.948 -5.964 1.00 89.19 105 LEU A C 1
ATOM 838 O O . LEU A 1 105 ? -6.159 5.113 -6.264 1.00 89.19 105 LEU A O 1
ATOM 842 N N . HIS A 1 106 ? -4.765 3.580 -5.387 1.00 88.75 106 HIS A N 1
ATOM 843 C CA . HIS A 1 106 ? -3.686 4.512 -5.072 1.00 88.75 106 HIS A CA 1
ATOM 844 C C . HIS A 1 106 ? -2.442 4.185 -5.901 1.00 88.75 106 HIS A C 1
ATOM 846 O O . HIS A 1 106 ? -1.984 3.041 -5.956 1.00 88.75 106 HIS A O 1
ATOM 852 N N . GLN A 1 107 ? -1.869 5.206 -6.526 1.00 82.12 107 GLN A N 1
ATOM 853 C CA . GLN A 1 107 ? -0.551 5.137 -7.148 1.00 82.12 107 GLN A CA 1
ATOM 854 C C . GLN A 1 107 ? 0.331 6.204 -6.508 1.00 82.12 107 GLN A C 1
ATOM 856 O O . GLN A 1 107 ? -0.145 7.278 -6.144 1.00 82.12 107 GLN A O 1
ATOM 861 N N . ILE A 1 108 ? 1.607 5.881 -6.318 1.00 74.81 108 ILE A N 1
ATOM 862 C CA . ILE A 1 108 ? 2.571 6.799 -5.712 1.00 74.81 108 ILE A CA 1
ATOM 863 C C . ILE A 1 108 ? 3.114 7.709 -6.807 1.00 74.81 108 ILE A C 1
ATOM 865 O O . ILE A 1 108 ? 3.545 7.217 -7.848 1.00 74.81 108 ILE A O 1
ATOM 869 N N . GLY A 1 109 ? 3.191 9.008 -6.525 1.00 65.50 109 GLY A N 1
ATOM 870 C CA . GLY A 1 109 ? 3.788 9.995 -7.417 1.00 65.50 109 GLY A CA 1
ATOM 871 C C . GLY A 1 109 ? 2.782 10.897 -8.111 1.00 65.50 109 GLY A C 1
ATOM 872 O O . GLY A 1 109 ? 1.576 10.707 -8.021 1.00 65.50 109 GLY A O 1
ATOM 873 N N . SER A 1 110 ? 3.315 11.877 -8.837 1.00 58.66 110 SER A N 1
ATOM 874 C CA . SER A 1 110 ? 2.535 12.881 -9.565 1.00 58.66 110 SER A CA 1
ATOM 875 C C . SER A 1 110 ? 2.018 12.407 -10.926 1.00 58.66 110 SER A C 1
ATOM 877 O O . SER A 1 110 ? 1.192 13.083 -11.532 1.00 58.66 110 SER A O 1
ATOM 879 N N . ASN A 1 111 ? 2.504 11.265 -11.421 1.00 63.12 111 ASN A N 1
ATOM 880 C CA . ASN A 1 111 ? 2.115 10.710 -12.711 1.00 63.12 111 ASN A CA 1
ATOM 881 C C . ASN A 1 111 ? 1.373 9.397 -12.491 1.00 63.12 111 ASN A C 1
ATOM 883 O O . ASN A 1 111 ? 1.974 8.385 -12.136 1.00 63.12 111 ASN A O 1
ATOM 887 N N . LEU A 1 112 ? 0.066 9.420 -12.728 1.00 64.94 112 LEU A N 1
ATOM 888 C CA . LEU A 1 112 ? -0.745 8.214 -12.710 1.00 64.94 112 LEU A CA 1
ATOM 889 C C . LEU A 1 112 ? -0.513 7.459 -14.019 1.00 64.94 112 LEU A C 1
ATOM 891 O O . LEU A 1 112 ? -0.773 7.976 -15.108 1.00 64.94 112 LEU A O 1
ATOM 895 N N . ALA A 1 113 ? -0.013 6.234 -13.919 1.00 66.81 113 ALA A N 1
ATOM 896 C CA . ALA A 1 113 ? 0.226 5.373 -15.065 1.00 66.81 113 ALA A CA 1
ATOM 897 C C . ALA A 1 113 ? -1.081 4.667 -15.443 1.00 66.81 113 ALA A C 1
ATOM 899 O O . ALA A 1 113 ? -1.213 3.455 -15.299 1.00 66.81 113 ALA A O 1
ATOM 900 N N . PHE A 1 114 ? -2.088 5.429 -15.870 1.00 66.38 114 PHE A N 1
ATOM 901 C CA . PHE A 1 114 ? -3.328 4.843 -16.360 1.00 66.38 114 PHE A CA 1
ATOM 902 C C . PHE A 1 114 ? -3.220 4.476 -17.839 1.00 66.38 114 PHE A C 1
ATOM 904 O O . PHE A 1 114 ? -2.737 5.276 -18.640 1.00 66.38 114 PHE A O 1
ATOM 911 N N . PRO A 1 115 ? -3.734 3.302 -18.225 1.00 60.78 115 PRO A N 1
ATOM 912 C CA . PRO A 1 115 ? -4.044 2.990 -19.607 1.00 60.78 115 PRO A CA 1
ATOM 913 C C . PRO A 1 115 ? -4.838 4.096 -20.302 1.00 60.78 115 PRO A C 1
ATOM 915 O O . PRO A 1 115 ? -6.010 4.317 -20.003 1.00 60.78 115 PRO A O 1
ATOM 918 N N . THR A 1 116 ? -4.240 4.767 -21.279 1.00 56.03 116 THR A N 1
ATOM 919 C CA . THR A 1 116 ? -4.962 5.662 -22.188 1.00 56.03 116 THR A CA 1
ATOM 920 C C . THR A 1 116 ? -5.680 4.849 -23.264 1.00 56.03 116 THR A C 1
ATOM 922 O O . THR A 1 116 ? -5.311 4.891 -24.430 1.00 56.03 116 THR A O 1
ATOM 925 N N . ALA A 1 117 ? -6.705 4.085 -22.882 1.00 48.44 117 ALA A N 1
ATOM 926 C CA . ALA A 1 117 ? -7.762 3.644 -23.791 1.00 48.44 117 ALA A CA 1
ATOM 927 C C . ALA A 1 117 ? -8.944 3.040 -23.014 1.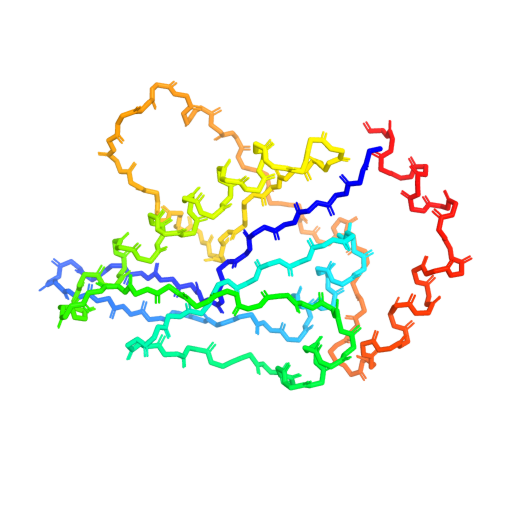00 48.44 117 ALA A C 1
ATOM 929 O O . ALA A 1 117 ? -8.743 2.199 -22.147 1.00 48.44 117 ALA A O 1
ATOM 930 N N . THR A 1 118 ? -10.150 3.440 -23.438 1.00 43.50 118 THR A N 1
ATOM 931 C CA . THR A 1 118 ? -11.481 2.828 -23.227 1.00 43.50 118 THR A CA 1
ATOM 932 C C . THR A 1 118 ? -12.389 3.256 -22.075 1.00 43.50 118 THR A C 1
ATOM 934 O O . THR A 1 118 ? -13.302 2.498 -21.766 1.00 43.50 118 THR A O 1
ATOM 937 N N . ASP A 1 119 ? -12.287 4.464 -21.514 1.00 44.78 119 ASP A N 1
ATOM 938 C CA . ASP A 1 119 ? -13.510 5.061 -20.947 1.00 44.78 119 ASP A CA 1
ATOM 939 C C . ASP A 1 119 ? -13.428 6.584 -20.775 1.00 44.78 119 ASP A C 1
ATOM 941 O O . ASP A 1 119 ? -12.516 7.102 -20.131 1.00 44.78 119 ASP A O 1
ATOM 945 N N . ASP A 1 120 ? -14.460 7.293 -21.237 1.00 46.16 120 ASP A N 1
ATOM 946 C CA . ASP A 1 120 ? -14.743 8.721 -20.978 1.00 46.16 120 ASP A CA 1
ATOM 947 C C . ASP A 1 120 ? -14.994 9.026 -19.474 1.00 46.16 120 ASP A C 1
ATOM 949 O O . ASP A 1 120 ? -15.457 10.106 -19.092 1.00 46.16 120 ASP A O 1
ATOM 953 N N . ARG A 1 121 ? -14.702 8.059 -18.593 1.00 47.53 121 ARG A N 1
ATOM 954 C CA . ARG A 1 121 ? -15.019 8.042 -17.160 1.00 47.53 121 ARG A CA 1
ATOM 955 C C . ARG A 1 121 ? -13.849 8.421 -16.258 1.00 47.53 121 ARG A C 1
ATOM 957 O O . ARG A 1 121 ? -14.064 8.586 -15.064 1.00 47.53 121 ARG A O 1
ATOM 964 N N . LEU A 1 122 ? -12.649 8.651 -16.791 1.00 50.31 122 LEU A N 1
ATOM 965 C CA . LEU A 1 122 ? -11.523 9.186 -16.009 1.00 50.31 122 LEU A CA 1
ATOM 966 C C . LEU A 1 122 ? -11.579 10.723 -15.890 1.00 50.31 122 LEU A C 1
ATOM 968 O O . LEU A 1 122 ? -10.570 11.410 -16.019 1.00 50.31 122 LEU A O 1
ATOM 972 N N . LYS A 1 123 ? -12.762 11.285 -15.606 1.00 47.03 123 LYS A N 1
ATOM 973 C CA . LYS A 1 123 ? -12.905 12.672 -15.127 1.00 47.03 123 LYS A CA 1
ATOM 974 C C . LYS A 1 123 ? -12.651 12.707 -13.621 1.00 47.03 123 LYS A C 1
ATOM 976 O O . LYS A 1 123 ? -13.549 13.002 -12.838 1.00 47.03 123 LYS A O 1
ATOM 981 N N . ASN A 1 124 ? -11.437 12.349 -13.217 1.00 58.81 124 ASN A N 1
ATOM 982 C CA . ASN A 1 124 ? -11.061 12.291 -11.811 1.00 58.81 124 ASN A CA 1
ATOM 983 C C . ASN A 1 124 ? -10.356 13.590 -11.412 1.00 58.81 124 ASN A C 1
ATOM 985 O O . ASN A 1 124 ? -9.364 13.982 -12.021 1.00 58.81 124 ASN A O 1
ATOM 989 N N . LEU A 1 125 ? -10.884 14.257 -10.387 1.00 58.50 125 LEU A N 1
ATOM 990 C CA . LEU A 1 125 ? -10.196 15.331 -9.675 1.00 58.50 125 LEU A CA 1
ATOM 991 C C . LEU A 1 125 ? -9.375 14.691 -8.555 1.00 58.50 125 LEU A C 1
ATOM 993 O O . LEU A 1 125 ? -9.940 14.048 -7.671 1.00 58.50 125 LEU A O 1
ATOM 997 N N . GLN A 1 126 ? -8.055 14.856 -8.596 1.00 59.06 126 GLN A N 1
ATOM 998 C CA . GLN A 1 126 ? -7.165 14.440 -7.517 1.00 59.06 126 GLN A CA 1
ATOM 999 C C . GLN A 1 126 ? -6.868 15.644 -6.624 1.00 59.06 126 GLN A C 1
ATOM 1001 O O . GLN A 1 126 ? -6.419 16.685 -7.102 1.00 59.06 126 GLN A O 1
ATOM 1006 N N . PHE A 1 127 ? -7.110 15.489 -5.326 1.00 64.94 127 PHE A N 1
ATOM 1007 C CA . PHE A 1 127 ? -6.714 16.455 -4.310 1.00 64.94 127 PHE A CA 1
ATOM 1008 C C . PHE A 1 127 ? -5.572 15.858 -3.495 1.00 64.94 127 PHE A C 1
ATOM 1010 O O . PHE A 1 127 ? -5.720 14.783 -2.917 1.00 64.94 127 PHE A O 1
ATOM 1017 N N . GLU A 1 128 ? -4.445 16.560 -3.428 1.00 62.88 128 GLU A N 1
ATOM 1018 C CA . GLU A 1 128 ? -3.375 16.251 -2.483 1.00 62.88 128 GLU A CA 1
ATOM 1019 C C . GLU A 1 128 ? -3.519 17.166 -1.271 1.00 62.88 128 GLU A C 1
ATOM 1021 O O . GLU A 1 128 ? -3.266 18.371 -1.337 1.00 62.88 128 GLU A O 1
ATOM 1026 N N . LEU A 1 129 ? -3.974 16.593 -0.160 1.00 72.44 129 LEU A N 1
ATOM 1027 C CA . LEU A 1 129 ? -4.133 17.315 1.095 1.00 72.44 129 LEU A CA 1
ATOM 1028 C C . LEU A 1 129 ? -2.958 16.994 2.016 1.00 72.44 129 LEU A C 1
ATOM 1030 O O . LEU A 1 129 ? -2.939 15.984 2.720 1.00 72.44 129 LEU A O 1
ATOM 1034 N N . TYR A 1 130 ? -1.967 17.878 1.999 1.00 70.12 130 TYR A N 1
ATOM 1035 C CA . TYR A 1 130 ? -0.773 17.757 2.826 1.00 70.12 130 TYR A CA 1
ATOM 1036 C C . TYR A 1 130 ? -1.119 17.935 4.307 1.00 70.12 130 TYR A C 1
ATOM 1038 O O . TYR A 1 130 ? -1.781 18.900 4.685 1.00 70.12 130 TYR A O 1
ATOM 1046 N N . ASN A 1 131 ? -0.643 17.009 5.145 1.00 76.19 131 ASN A N 1
ATOM 1047 C CA . ASN A 1 131 ? -0.828 17.017 6.602 1.00 76.19 131 ASN A CA 1
ATOM 1048 C C . ASN A 1 131 ? -2.296 17.071 7.065 1.00 76.19 131 ASN A C 1
ATOM 1050 O O . ASN A 1 131 ? -2.578 17.518 8.174 1.00 76.19 131 ASN A O 1
ATOM 1054 N N . ALA A 1 132 ? -3.236 16.611 6.235 1.00 83.94 132 ALA A N 1
ATOM 1055 C CA . ALA A 1 132 ? -4.651 16.591 6.604 1.00 83.94 132 ALA A CA 1
ATOM 1056 C C . ALA A 1 132 ? -4.986 15.511 7.639 1.00 83.94 132 ALA A C 1
ATOM 1058 O O . ALA A 1 132 ? -5.973 15.639 8.359 1.00 83.94 132 ALA A O 1
ATOM 1059 N N . LEU A 1 133 ? -4.175 14.452 7.708 1.00 87.19 133 LEU A N 1
ATOM 1060 C CA . LEU A 1 133 ? -4.396 13.310 8.583 1.00 87.19 133 LEU A CA 1
ATOM 1061 C C . LEU A 1 133 ? -3.125 12.976 9.375 1.00 87.19 133 LEU A C 1
ATOM 1063 O O . LEU A 1 133 ? -2.039 12.961 8.789 1.00 87.19 133 LEU A O 1
ATOM 1067 N N . PRO A 1 134 ? -3.234 12.705 10.689 1.00 90.56 134 PRO A N 1
ATOM 1068 C CA . PRO A 1 134 ? -2.102 12.252 11.484 1.00 90.56 134 PRO A CA 1
ATOM 1069 C C . PRO A 1 134 ? -1.700 10.830 11.082 1.00 90.56 134 PRO A C 1
ATOM 1071 O O . PRO A 1 134 ? -2.523 9.921 11.065 1.00 90.56 134 PRO A O 1
ATOM 1074 N N . VAL A 1 135 ? -0.418 10.614 10.801 1.00 92.38 135 VAL A N 1
ATOM 1075 C CA . VAL A 1 135 ? 0.108 9.292 10.436 1.00 92.38 135 VAL A CA 1
ATOM 1076 C C . VAL A 1 135 ? 1.129 8.847 11.481 1.00 92.38 135 VAL A C 1
ATOM 1078 O O . VAL A 1 135 ? 1.990 9.653 11.844 1.00 92.38 135 VAL A O 1
ATOM 1081 N N . PRO A 1 136 ? 1.071 7.592 11.969 1.00 94.06 136 PRO A N 1
ATOM 1082 C CA . PRO A 1 136 ? 2.095 7.057 12.856 1.00 94.06 136 PRO A CA 1
ATOM 1083 C C . PRO A 1 136 ? 3.472 7.124 12.193 1.00 94.06 136 PRO A C 1
ATOM 1085 O O . PRO A 1 136 ? 3.630 6.752 11.025 1.00 94.06 136 PRO A O 1
ATOM 1088 N N . SER A 1 137 ? 4.473 7.578 12.941 1.00 94.31 137 SER A N 1
ATOM 1089 C CA . SER A 1 137 ? 5.853 7.658 12.466 1.00 94.31 137 SER A CA 1
ATOM 1090 C C . SER A 1 137 ? 6.408 6.276 12.108 1.00 94.31 137 SER A C 1
ATOM 1092 O O . SER A 1 137 ? 5.883 5.239 12.513 1.00 94.31 137 SER A O 1
ATOM 1094 N N . SER A 1 138 ? 7.471 6.248 11.305 1.00 93.31 138 SER A N 1
ATOM 1095 C CA . SER A 1 138 ? 8.027 5.014 10.733 1.00 93.31 138 SER A CA 1
ATOM 1096 C C . SER A 1 138 ? 8.551 4.002 11.759 1.00 93.31 138 SER A C 1
ATOM 1098 O O . SER A 1 138 ? 8.746 2.841 11.415 1.00 93.31 138 SER A O 1
ATOM 1100 N N . ASP A 1 139 ? 8.816 4.434 12.988 1.00 94.62 139 ASP A N 1
ATOM 1101 C CA . ASP A 1 139 ? 9.283 3.614 14.109 1.00 94.62 139 ASP A CA 1
ATOM 1102 C C . ASP A 1 139 ? 8.153 2.876 14.844 1.00 94.62 139 ASP A C 1
ATOM 1104 O O . ASP A 1 139 ? 8.429 1.934 15.584 1.00 94.62 139 ASP A O 1
ATOM 1108 N N . VAL A 1 140 ? 6.889 3.249 14.614 1.00 96.19 140 VAL A N 1
ATOM 1109 C CA . VAL A 1 140 ? 5.740 2.573 15.228 1.00 96.19 140 VAL A CA 1
ATOM 1110 C C . VAL A 1 140 ? 5.564 1.178 14.625 1.00 96.19 140 VAL A C 1
ATOM 1112 O O . VAL A 1 140 ? 5.557 0.998 13.401 1.00 96.19 140 VAL A O 1
ATOM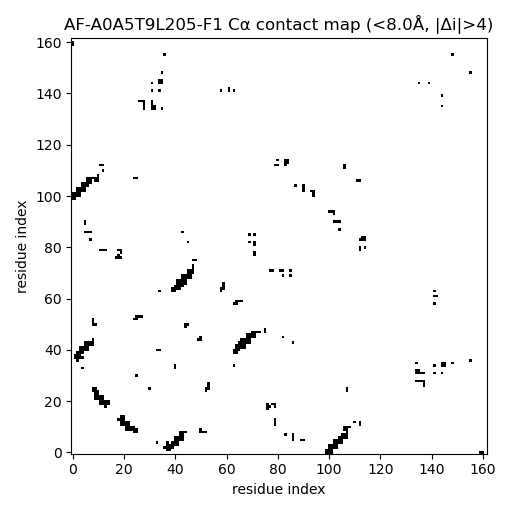 1115 N N . HIS A 1 141 ? 5.407 0.178 15.493 1.00 96.06 141 HIS A N 1
ATOM 1116 C CA . HIS A 1 141 ? 5.237 -1.209 15.083 1.00 96.06 141 HIS A CA 1
ATOM 1117 C C . HIS A 1 141 ? 3.824 -1.446 14.506 1.00 96.06 141 HIS A C 1
ATOM 1119 O O . HIS A 1 141 ? 2.852 -0.919 15.050 1.00 96.06 141 HIS A O 1
ATOM 1125 N N . PRO A 1 142 ? 3.637 -2.262 13.445 1.00 95.06 142 PRO A N 1
ATOM 1126 C CA . PRO A 1 142 ? 2.338 -2.389 12.781 1.00 95.06 142 PRO A CA 1
ATOM 1127 C C . PRO A 1 142 ? 1.268 -2.982 13.697 1.00 95.06 142 PRO A C 1
ATOM 1129 O O . PRO A 1 142 ? 0.110 -2.584 13.626 1.00 95.06 142 PRO A O 1
ATOM 1132 N N . ALA A 1 143 ? 1.659 -3.890 14.596 1.00 96.44 143 ALA A N 1
ATOM 1133 C CA . ALA A 1 143 ? 0.746 -4.456 15.588 1.00 96.44 143 ALA A CA 1
ATOM 1134 C C . ALA A 1 143 ? 0.132 -3.381 16.504 1.00 96.44 143 ALA A C 1
ATOM 1136 O O . ALA A 1 143 ? -1.063 -3.442 16.781 1.00 96.44 143 ALA A O 1
ATOM 1137 N N . ASP A 1 144 ? 0.906 -2.366 16.898 1.00 97.62 144 ASP A N 1
ATOM 1138 C CA . ASP A 1 144 ? 0.417 -1.275 17.749 1.00 97.62 144 ASP A CA 1
ATOM 1139 C C . ASP A 1 144 ? -0.596 -0.406 16.993 1.00 97.62 144 ASP A C 1
ATOM 1141 O O . ASP A 1 144 ? -1.586 0.053 17.561 1.00 97.62 144 ASP A O 1
ATOM 1145 N N . ILE A 1 145 ? -0.386 -0.217 15.684 1.00 96.69 145 ILE A N 1
ATOM 1146 C CA . ILE A 1 145 ? -1.322 0.501 14.808 1.00 96.69 145 ILE A CA 1
ATOM 1147 C C . ILE A 1 145 ? -2.641 -0.266 14.709 1.00 96.69 145 ILE A C 1
ATOM 1149 O O . ILE A 1 145 ? -3.711 0.332 14.841 1.00 96.69 145 ILE A O 1
ATOM 1153 N N . LEU A 1 146 ? -2.578 -1.586 14.515 1.00 95.69 146 LEU A N 1
ATOM 1154 C CA . LEU A 1 146 ? -3.765 -2.441 14.476 1.00 95.69 146 LEU A CA 1
ATOM 1155 C C . LEU A 1 146 ? -4.511 -2.429 15.816 1.00 95.69 146 LEU A C 1
ATOM 1157 O O . LEU A 1 146 ? -5.733 -2.273 15.833 1.00 95.69 146 LEU A O 1
ATOM 1161 N N . GLU A 1 147 ? -3.795 -2.537 16.937 1.00 97.06 147 GLU A N 1
ATOM 1162 C CA . GLU A 1 147 ? -4.388 -2.472 18.275 1.00 97.06 147 GLU A CA 1
ATOM 1163 C C . GLU A 1 147 ? -5.047 -1.110 18.525 1.00 97.06 147 GLU A C 1
ATOM 1165 O O . GLU A 1 147 ? -6.187 -1.044 18.992 1.00 97.06 147 GLU A O 1
ATOM 1170 N N . PHE A 1 148 ? -4.367 -0.015 18.173 1.00 96.75 148 PHE A N 1
ATOM 1171 C CA . PHE A 1 148 ? -4.915 1.333 18.268 1.00 96.75 148 PHE A CA 1
ATOM 1172 C C . PHE A 1 148 ? -6.189 1.476 17.432 1.00 96.75 148 PHE A C 1
ATOM 1174 O O . PHE A 1 148 ? -7.201 1.975 17.934 1.00 96.75 148 PHE A O 1
ATOM 1181 N N . LYS A 1 149 ? -6.168 1.012 16.178 1.00 94.00 149 LYS A N 1
ATOM 1182 C CA . LYS A 1 149 ? -7.327 1.060 15.284 1.00 94.00 149 LYS A CA 1
ATOM 1183 C C . LYS A 1 149 ? -8.502 0.274 15.863 1.00 94.00 149 LYS A C 1
ATOM 1185 O O . LYS A 1 149 ? -9.624 0.773 15.869 1.00 94.00 149 LYS A O 1
ATOM 1190 N N . GLN A 1 150 ? -8.237 -0.908 16.418 1.00 94.19 150 GLN A N 1
ATOM 1191 C CA . GLN A 1 150 ? -9.255 -1.753 17.036 1.00 94.19 150 GLN A CA 1
ATOM 1192 C C . GLN A 1 150 ? -9.860 -1.113 18.293 1.00 94.19 150 GLN A C 1
ATOM 1194 O O . GLN A 1 150 ? -11.079 -1.117 18.457 1.00 94.19 150 GLN A O 1
ATOM 1199 N N . LYS A 1 151 ? -9.032 -0.526 19.167 1.00 96.62 151 LYS A N 1
ATOM 1200 C CA . LYS A 1 151 ? -9.494 0.177 20.379 1.00 96.62 151 LYS A CA 1
ATOM 1201 C C . LYS A 1 151 ? -10.358 1.397 20.063 1.00 96.62 151 LYS A C 1
ATOM 1203 O O . LYS A 1 151 ? -11.215 1.752 20.864 1.00 96.62 151 LYS A O 1
ATOM 1208 N N . ASN A 1 152 ? -10.139 2.026 18.910 1.00 94.25 152 ASN A N 1
ATOM 1209 C CA . ASN A 1 152 ? -10.826 3.245 18.486 1.00 94.25 152 ASN A CA 1
ATOM 1210 C C . ASN A 1 15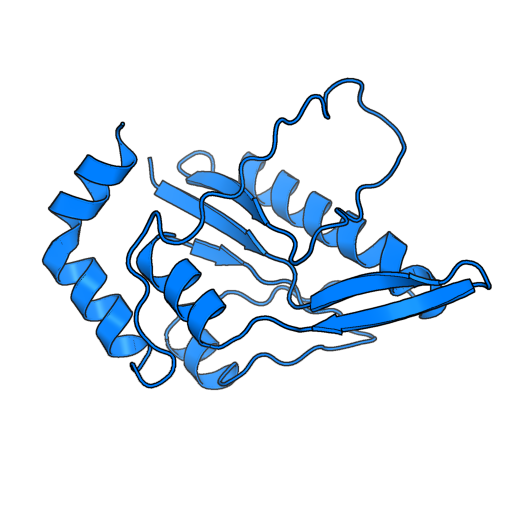2 ? -11.799 3.004 17.318 1.00 94.25 152 ASN A C 1
ATOM 1212 O O . ASN A 1 152 ? -12.129 3.940 16.588 1.00 94.25 152 ASN A O 1
ATOM 1216 N N . LEU A 1 153 ? -12.263 1.764 17.126 1.00 91.25 153 LEU A N 1
ATOM 1217 C CA . LEU A 1 153 ? -13.069 1.366 15.967 1.00 91.25 153 LEU A CA 1
ATOM 1218 C C . LEU A 1 153 ? -14.329 2.227 15.786 1.00 91.25 153 LEU A C 1
ATOM 1220 O O . LEU A 1 153 ? -14.680 2.580 14.657 1.00 91.25 153 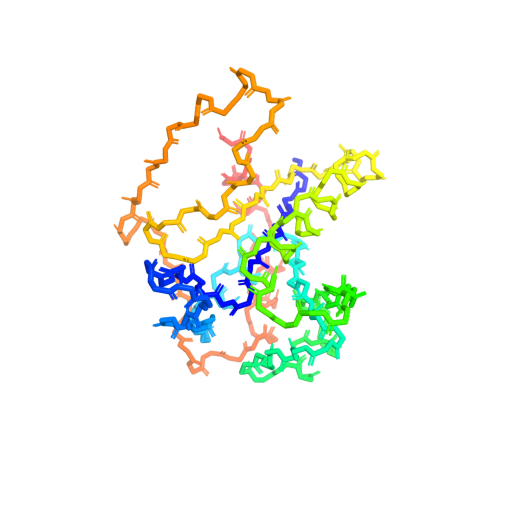LEU A O 1
ATOM 1224 N N . ASP A 1 154 ? -14.976 2.615 16.886 1.00 91.88 154 ASP A N 1
ATOM 1225 C CA . ASP A 1 154 ? -16.152 3.487 16.853 1.00 91.88 154 ASP A CA 1
ATOM 1226 C C . ASP A 1 154 ? -15.819 4.853 16.239 1.00 91.88 154 ASP A C 1
ATOM 1228 O O . ASP A 1 154 ? -16.556 5.341 15.381 1.00 91.88 154 ASP A O 1
ATOM 1232 N N . ALA A 1 155 ? -14.682 5.452 16.607 1.00 90.31 155 ALA A N 1
ATOM 1233 C CA . ALA A 1 155 ? -14.241 6.737 16.067 1.00 90.31 155 ALA A CA 1
ATOM 1234 C C . ALA A 1 155 ? -13.918 6.641 14.568 1.00 90.31 155 ALA A C 1
ATOM 1236 O O . ALA A 1 155 ? -14.335 7.503 13.795 1.00 90.31 155 ALA A O 1
ATOM 1237 N N . PHE A 1 156 ? -13.250 5.565 14.139 1.00 88.81 156 PHE A N 1
ATOM 1238 C CA . PHE A 1 156 ? -12.987 5.311 12.717 1.00 88.81 156 PHE A CA 1
ATOM 1239 C C . PHE A 1 156 ? -14.273 5.092 11.922 1.00 88.81 156 PHE A C 1
ATOM 1241 O O . PHE A 1 156 ? -14.412 5.608 10.816 1.00 88.81 156 PHE A O 1
ATOM 1248 N N . THR A 1 157 ? -15.244 4.380 12.494 1.00 86.56 157 THR A N 1
ATOM 1249 C CA . THR A 1 157 ? -16.547 4.164 11.857 1.00 86.56 157 THR A CA 1
ATOM 1250 C C . THR A 1 157 ? -17.269 5.490 11.633 1.00 86.56 157 THR A C 1
ATOM 1252 O O . THR A 1 157 ? -17.772 5.729 10.537 1.00 86.56 157 THR A O 1
ATOM 1255 N N . HIS A 1 158 ? -17.270 6.383 12.627 1.00 87.12 158 HIS A N 1
ATOM 1256 C CA . HIS A 1 158 ? -17.839 7.723 12.476 1.00 87.12 158 HIS A CA 1
ATOM 1257 C C . HIS A 1 158 ? -17.079 8.548 11.436 1.00 87.12 158 HIS A C 1
ATOM 1259 O O . HIS A 1 158 ? -17.706 9.096 10.535 1.00 87.12 158 HIS A O 1
ATOM 1265 N N . PHE A 1 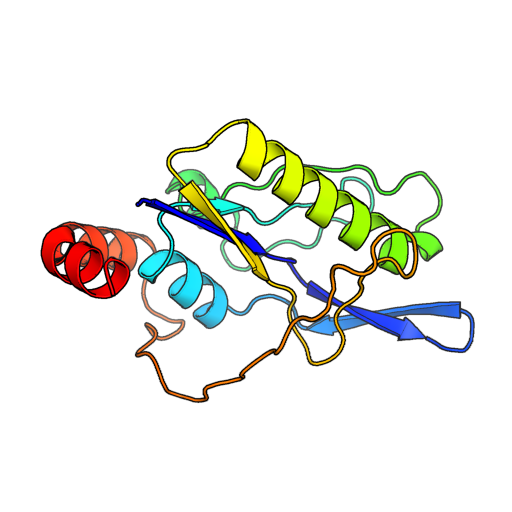159 ? -15.744 8.580 11.504 1.00 85.44 159 PHE A N 1
ATOM 1266 C CA . PHE A 1 159 ? -14.896 9.280 10.533 1.00 85.44 159 PHE A CA 1
ATOM 1267 C C . PHE A 1 159 ? -15.152 8.818 9.089 1.00 85.44 159 PHE A C 1
ATOM 1269 O O . PHE A 1 159 ? -15.094 9.619 8.162 1.00 85.44 159 PHE A O 1
ATOM 1276 N N . HIS A 1 160 ? -15.472 7.538 8.889 1.00 82.38 160 HIS A N 1
ATOM 1277 C CA . HIS A 1 160 ? -15.694 6.958 7.568 1.00 82.38 160 HIS A CA 1
ATOM 1278 C C . HIS A 1 160 ? -17.122 7.079 7.017 1.00 82.38 160 HIS A C 1
ATOM 1280 O O . HIS A 1 160 ? -17.331 6.759 5.842 1.00 82.38 160 HIS A O 1
ATOM 1286 N N . ASN A 1 161 ? -18.088 7.488 7.842 1.00 77.44 161 ASN A N 1
ATOM 1287 C CA . ASN A 1 161 ? -19.495 7.621 7.455 1.00 77.44 161 ASN A CA 1
ATOM 1288 C C . ASN A 1 161 ? -19.872 9.033 6.968 1.00 77.44 161 ASN A C 1
ATOM 1290 O O . ASN A 1 161 ? -21.005 9.219 6.522 1.00 77.44 161 ASN A O 1
ATOM 1294 N N . TYR A 1 162 ? -18.950 9.994 7.052 1.00 60.41 162 TYR A N 1
ATOM 1295 C CA . TYR A 1 162 ? -19.054 11.312 6.417 1.00 60.41 162 TYR A CA 1
ATOM 1296 C C . TYR A 1 162 ? -18.403 11.296 5.032 1.00 60.41 162 TYR A C 1
ATOM 1298 O O . TYR A 1 162 ? -18.936 12.003 4.150 1.00 60.41 162 TYR A O 1
#

Nearest PDB structures (foldseek):
  3qit-assembly2_D  TM=4.897E-01  e=1.388E+00  Moorena producens 19L
  2y6v-assembly1_B  TM=4.612E-01  e=4.404E+00  Saccharomyces cerevisiae
  2y6v-assembly2_C  TM=4.192E-01  e=4.696E+00  Saccharomyces cerevisiae

pLDDT: mean 86.39, std 12.97, range [43.5, 98.19]

Sequence (162 aa):
MKRGVVASPINIQLIETGGFRTTGGLSRTDINYYSLYWDKVVIPGSKEIYFKLAGEEELLSLGVIERPIVSIGSNSDNYAITFPFQQLHIYSELQKSMSDYHWVLHQIGSNLAFPTATDDRLKNLQFELYNALPVPSSDVHPADILEFKQKNLDAFTHFHNY

Foldseek 3Di:
DAAEELEEQFAWDADPVAAIDTPDGDALQNLQVLLQQHPAYEYEAEPVDGDDDDCNVVCVVVRSYHYHYDYQDDDNSCCLQSVLVVSVVVQVVCVVPPVVYDYDYYYDDPDDSDPPDDDPPPPDDDDDDPPPDDTDDSPDDSVVSNVVCVVCVVVSVVVVVD

Solvent-accessible surface area (backbone atoms only — not comparable to full-atom values): 9752 Å² total; per-residue (Å²): 119,48,37,30,36,38,35,52,52,47,20,64,42,79,39,95,90,63,45,63,48,73,84,48,62,60,47,56,39,55,50,39,38,48,51,58,74,32,78,39,40,36,36,58,33,33,70,84,64,66,73,80,56,83,62,44,71,58,35,45,74,71,62,53,41,42,65,57,72,43,80,50,66,92,50,72,67,43,35,69,57,41,45,42,51,52,52,50,48,52,46,54,51,46,50,69,74,39,72,66,38,52,70,46,80,47,68,46,72,95,58,79,60,67,80,93,75,91,66,99,73,77,80,72,86,84,81,87,70,82,85,73,65,93,59,59,57,66,84,61,55,70,67,58,45,48,52,51,42,62,78,41,43,69,60,51,52,57,68,66,71,113

Mean predicted aligned error: 5.94 Å

Secondary structure (DSSP, 8-state):
-EEEEEE-SEEEEE-TTSSEEEEEE--HHHHHHHHHH-SEEE--EESSS--PPTTHHHHHHTTS-B--EE---S-GGGHHHHHHHHHHHHHHHHHHH-TTEEEEEE-SSS-----SSS-TT--PPP---TT-S----TTS-HHHHHHHHHHTHHHHHHHH--

Organism: Salmonella enterica (NCBI:txid28901)